Protein AF-A0A941VFJ9-F1 (afdb_monomer)

Secondary structure (DSSP, 8-state):
------------------PPPPPPPPEEE--S-B--TTS-GGGSHHHHHHHHHHHHHTTS-EEEE-S--BSSS--HHHIIIIIHHHTGGGGGGEEE---TTGGGSGGGHHHHHHHGGGG---

Radius of gyration: 25.29 Å; Cα contacts (8 Å, |Δi|>4): 184; chains: 1; bounding box: 50×20×93 Å

Mean predicted aligned error: 8.7 Å

Sequence (122 aa):
MIRLLIPCLLLLLSATLQAARPAPLRVVVAGDLAECKDQPAAQSPAARTAALAARLLGKGGAILLPGDITYPVGAATEYSACWQPTWGALSARVIPAPGNHDYATAEAAAYFDFFGANAGPD

Foldseek 3Di:
DDDDDDDDPPPPPPPPPPPPDPDDADEAEDEQAFDQPPHQLCPRPNQVVLVVSCVRCDPHHAYEYEEPQFDDALDLCRCVRTCCVHVVVRLVRYQYEYDPSCVSDPVSVSLCVVNPVSHPDD

Nearest PDB structures (foldseek):
  1qki-assembly2_F  TM=3.789E-01  e=9.081E-01  Homo sapiens
  2gmj-assembly1_A  TM=2.903E-01  e=2.828E+00  Sus scrofa

pLDDT: mean 88.75, std 14.74, range [42.16, 98.25]

Structure (mmCIF, N/CA/C/O backbone):
data_AF-A0A941VFJ9-F1
#
_entry.id   AF-A0A941VFJ9-F1
#
loop_
_atom_site.group_PDB
_atom_site.id
_atom_site.type_symbol
_atom_site.label_atom_id
_atom_site.label_alt_id
_atom_site.label_comp_id
_atom_site.label_asym_id
_atom_site.label_entity_id
_atom_site.label_seq_id
_atom_site.pdbx_PDB_ins_code
_atom_site.Cartn_x
_atom_site.Cartn_y
_atom_site.Cartn_z
_atom_site.occupancy
_atom_site.B_iso_or_equiv
_atom_site.auth_seq_id
_atom_site.auth_comp_id
_atom_site.auth_asym_id
_atom_site.auth_atom_id
_atom_site.pdbx_PDB_model_num
ATOM 1 N N . MET A 1 1 ? -32.847 -13.014 75.410 1.00 43.59 1 MET A N 1
ATOM 2 C CA . MET A 1 1 ? -31.725 -12.375 74.686 1.00 43.59 1 MET A CA 1
ATOM 3 C C . MET A 1 1 ? -31.862 -12.697 73.204 1.00 43.59 1 MET A C 1
ATOM 5 O O . MET A 1 1 ? -31.384 -13.733 72.773 1.00 43.59 1 MET A O 1
ATOM 9 N N . ILE A 1 2 ? -32.573 -11.868 72.440 1.00 42.16 2 ILE A N 1
ATOM 10 C CA . ILE A 1 2 ? -32.708 -12.023 70.984 1.00 42.16 2 ILE A CA 1
ATOM 11 C C . ILE A 1 2 ? -32.274 -10.687 70.383 1.00 42.16 2 ILE A C 1
ATOM 13 O O . ILE A 1 2 ? -32.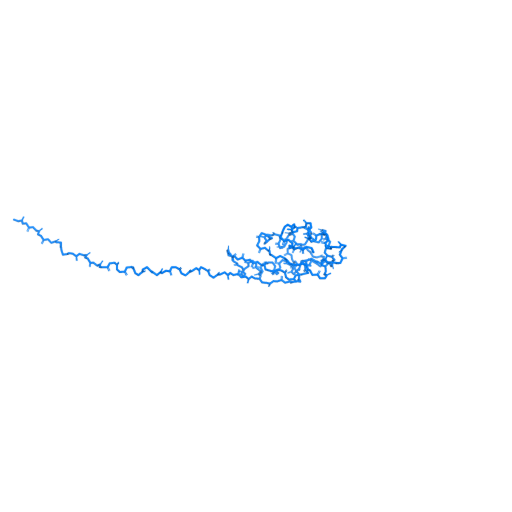950 -9.676 70.550 1.00 42.16 2 ILE A O 1
ATOM 17 N N . ARG A 1 3 ? -31.077 -10.664 69.788 1.00 48.94 3 ARG A N 1
ATOM 18 C CA . ARG A 1 3 ? -30.525 -9.508 69.075 1.00 48.94 3 ARG A CA 1
ATOM 19 C C . ARG A 1 3 ? -31.066 -9.535 67.643 1.00 48.94 3 ARG A C 1
ATOM 21 O O . ARG A 1 3 ? -30.541 -10.277 66.822 1.00 48.94 3 ARG A O 1
ATOM 28 N N . LEU A 1 4 ? -32.095 -8.741 67.346 1.00 50.47 4 LEU A N 1
ATOM 29 C CA . LEU A 1 4 ? -32.444 -8.384 65.967 1.00 50.47 4 LEU A CA 1
ATOM 30 C C . LEU A 1 4 ? -31.755 -7.059 65.622 1.00 50.47 4 LEU A C 1
ATOM 32 O O . LEU A 1 4 ? -32.193 -5.998 66.051 1.00 50.47 4 LEU A O 1
ATOM 36 N N . LEU A 1 5 ? -30.676 -7.129 64.846 1.00 54.97 5 LEU A N 1
ATOM 37 C CA . LEU A 1 5 ? -30.091 -5.981 64.155 1.00 54.97 5 LEU A CA 1
ATOM 38 C C . LEU A 1 5 ? -29.685 -6.431 62.752 1.00 54.97 5 LEU A C 1
ATOM 40 O O . LEU A 1 5 ? -28.558 -6.857 62.529 1.00 54.97 5 LEU A O 1
ATOM 44 N N . ILE A 1 6 ? -30.622 -6.341 61.813 1.00 58.16 6 ILE A N 1
ATOM 45 C CA . ILE A 1 6 ? -30.314 -6.269 60.383 1.00 58.16 6 ILE A CA 1
ATOM 46 C C . ILE A 1 6 ? -31.192 -5.146 59.822 1.00 58.16 6 ILE A C 1
ATOM 48 O O . ILE A 1 6 ? -32.279 -5.419 59.313 1.00 58.16 6 ILE A O 1
ATOM 52 N N . PRO A 1 7 ? -30.807 -3.862 59.957 1.00 52.72 7 PRO A N 1
ATOM 53 C CA . PRO A 1 7 ? -31.409 -2.849 59.121 1.00 52.72 7 PRO A CA 1
ATOM 54 C C . PRO A 1 7 ? -30.817 -3.045 57.729 1.00 52.72 7 PRO A C 1
ATOM 56 O O . PRO A 1 7 ? -29.618 -2.875 57.517 1.00 52.72 7 PRO A O 1
ATOM 59 N N . CYS A 1 8 ? -31.684 -3.489 56.822 1.00 53.34 8 CYS A N 1
ATOM 60 C CA . CYS A 1 8 ? -31.580 -3.387 55.376 1.00 53.34 8 CYS A CA 1
ATOM 61 C C . CYS A 1 8 ? -30.495 -2.412 54.902 1.00 53.34 8 CYS A C 1
ATOM 63 O O . CYS A 1 8 ? -30.760 -1.235 54.658 1.00 53.34 8 CYS A O 1
ATOM 65 N N . LEU A 1 9 ? -29.304 -2.947 54.644 1.00 57.97 9 LEU A N 1
ATOM 66 C CA . LEU A 1 9 ? -28.358 -2.388 53.689 1.00 57.97 9 LEU A CA 1
ATOM 67 C C . LEU A 1 9 ? -28.916 -2.633 52.273 1.00 57.97 9 LEU A C 1
ATOM 69 O O . LEU A 1 9 ? -28.296 -3.284 51.442 1.00 57.97 9 LEU A O 1
ATOM 73 N N . LEU A 1 10 ? -30.130 -2.146 52.009 1.00 58.72 10 LEU A N 1
ATOM 74 C CA . LEU A 1 10 ? -30.678 -1.983 50.667 1.00 58.72 10 LEU A CA 1
ATOM 75 C C . LEU A 1 10 ? -30.211 -0.614 50.167 1.00 58.72 10 LEU A C 1
ATOM 77 O O . LEU A 1 10 ? -31.002 0.293 49.920 1.00 58.72 10 LEU A O 1
ATOM 81 N N . LEU A 1 11 ? -28.890 -0.458 50.048 1.00 58.53 11 LEU A N 1
ATOM 82 C CA . LEU A 1 11 ? -28.330 0.502 49.109 1.00 58.53 11 LEU A CA 1
ATOM 83 C C . LEU A 1 11 ? -28.722 -0.020 47.730 1.00 58.53 11 LEU A C 1
ATOM 85 O O . LEU A 1 11 ? -28.117 -0.957 47.213 1.00 58.53 11 LEU A O 1
ATOM 89 N N . LEU A 1 12 ? -29.810 0.541 47.202 1.00 59.97 12 LEU A N 1
ATOM 90 C CA . LEU A 1 12 ? -30.233 0.418 45.817 1.00 59.97 12 LEU A CA 1
ATOM 91 C C . LEU A 1 12 ? -29.003 0.612 44.931 1.00 59.97 12 LEU A C 1
ATOM 93 O O . LEU A 1 12 ? -28.518 1.728 44.745 1.00 59.97 12 LEU A O 1
ATOM 97 N N . LEU A 1 13 ? -28.490 -0.498 44.409 1.00 59.47 13 LEU A N 1
ATOM 98 C CA . LEU A 1 13 ? -27.502 -0.513 43.351 1.00 59.47 13 LEU A CA 1
ATOM 99 C C . LEU A 1 13 ? -28.230 -0.063 42.079 1.00 59.47 13 LEU A C 1
ATOM 101 O O . LEU A 1 13 ? -28.568 -0.866 41.214 1.00 59.47 13 LEU A O 1
ATOM 105 N N . SER A 1 14 ? -28.524 1.232 41.974 1.00 63.44 14 SER A N 1
ATOM 106 C CA . SER A 1 14 ? -28.901 1.853 40.709 1.00 63.44 14 SER A CA 1
ATOM 107 C C . SER A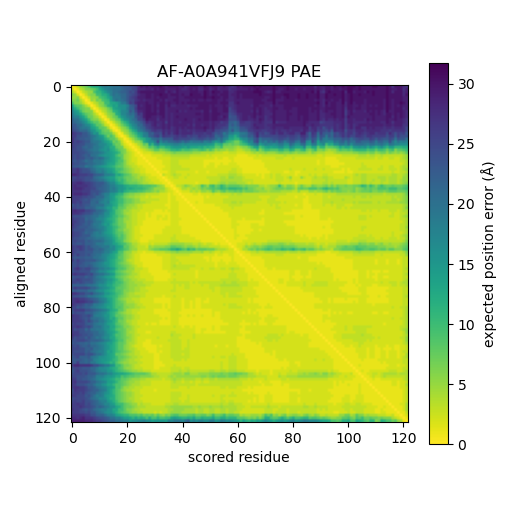 1 14 ? -27.643 1.935 39.850 1.00 63.44 14 SER A C 1
ATOM 109 O O . SER A 1 14 ? -27.099 3.009 39.609 1.00 63.44 14 SER A O 1
ATOM 111 N N . ALA A 1 15 ? -27.134 0.775 39.433 1.00 63.50 15 ALA A N 1
ATOM 112 C CA . ALA A 1 15 ? -26.195 0.692 38.337 1.00 63.50 15 ALA A CA 1
ATOM 113 C C . ALA A 1 15 ? -26.983 1.103 37.096 1.00 63.50 15 ALA A C 1
ATOM 115 O O . ALA A 1 15 ? -27.768 0.328 36.548 1.00 63.50 15 ALA A O 1
ATOM 116 N N . THR A 1 16 ? -26.834 2.359 36.689 1.00 65.00 16 THR A N 1
ATOM 117 C CA . THR A 1 16 ? -27.254 2.775 35.362 1.00 65.00 16 THR A CA 1
ATOM 118 C C . THR A 1 16 ? -26.511 1.880 34.375 1.00 65.00 16 THR A C 1
ATOM 120 O O . THR A 1 16 ? -25.288 1.936 34.255 1.00 65.00 16 THR A O 1
ATOM 123 N N . LEU A 1 17 ? -27.247 1.001 33.692 1.00 64.38 17 LEU A N 1
ATOM 124 C CA . LEU A 1 17 ? -26.776 0.339 32.482 1.00 64.38 17 LEU A CA 1
ATOM 125 C C . LEU A 1 17 ? -26.538 1.442 31.451 1.00 64.38 17 LEU A C 1
ATOM 127 O O . LEU A 1 17 ? -27.407 1.782 30.651 1.00 64.38 17 LEU A O 1
ATOM 131 N N . GLN A 1 18 ? -25.362 2.060 31.512 1.00 67.12 18 GLN A N 1
ATOM 132 C CA . GLN A 1 18 ? -24.900 2.932 30.456 1.00 67.12 18 GLN A CA 1
ATOM 133 C C . GLN A 1 18 ? -24.673 2.024 29.251 1.00 67.12 18 GLN A C 1
ATOM 135 O O . GLN A 1 18 ? -23.730 1.231 29.243 1.00 67.12 18 GLN A O 1
ATOM 140 N N . ALA A 1 19 ? -25.559 2.096 28.256 1.00 72.31 19 ALA A N 1
ATOM 141 C CA . ALA A 1 19 ? -25.357 1.395 26.998 1.00 72.31 19 ALA A CA 1
ATOM 142 C C . ALA A 1 19 ? -23.955 1.744 26.478 1.00 72.31 19 ALA A C 1
ATOM 144 O O . ALA A 1 19 ? -23.643 2.921 26.256 1.00 72.31 19 ALA A O 1
ATOM 145 N N . ALA A 1 20 ? -23.090 0.735 26.355 1.00 73.81 20 ALA A N 1
ATOM 146 C CA . ALA A 1 20 ? -21.754 0.924 25.817 1.00 73.81 20 ALA A CA 1
ATOM 147 C C . ALA A 1 20 ? -21.904 1.494 24.405 1.00 73.81 20 ALA A C 1
ATOM 149 O O . ALA A 1 20 ? -22.497 0.859 23.532 1.00 73.81 20 ALA A O 1
ATOM 150 N N . ARG A 1 21 ? -21.414 2.718 24.181 1.00 75.75 21 ARG A N 1
ATOM 151 C CA . ARG A 1 21 ? -21.368 3.264 22.824 1.00 75.75 21 ARG A CA 1
AT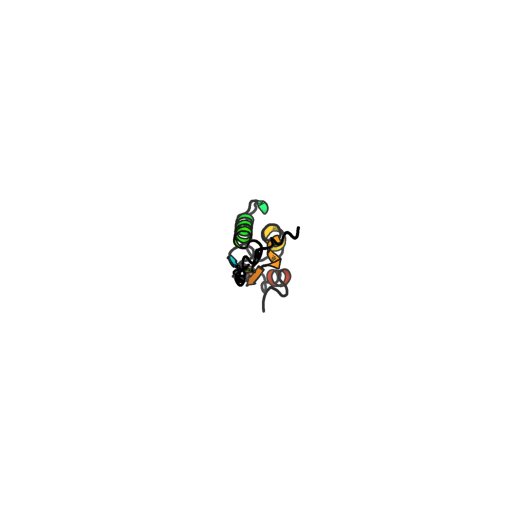OM 152 C C . ARG A 1 21 ? -20.453 2.358 21.997 1.00 75.75 21 ARG A C 1
ATOM 154 O O . ARG A 1 21 ? -19.352 2.067 22.473 1.00 75.75 21 ARG A O 1
ATOM 161 N N . PRO A 1 22 ? -20.872 1.923 20.794 1.00 79.25 22 PRO A N 1
ATOM 162 C CA . PRO A 1 22 ? -19.977 1.217 19.894 1.00 79.25 22 PRO A CA 1
ATOM 163 C C . PRO A 1 22 ? -18.699 2.033 19.723 1.00 79.25 22 PRO A C 1
ATOM 165 O O . PRO A 1 22 ? -18.758 3.262 19.596 1.00 79.25 22 PRO A O 1
ATOM 168 N N . ALA A 1 23 ? -17.547 1.366 19.755 1.00 81.19 23 ALA A N 1
ATOM 169 C CA . ALA A 1 23 ? -16.294 2.043 19.459 1.00 81.19 23 ALA A CA 1
ATOM 170 C C . ALA A 1 23 ? -16.406 2.692 18.065 1.00 81.19 23 ALA A C 1
ATOM 172 O O . ALA A 1 23 ? -16.936 2.054 17.150 1.00 81.19 23 ALA A O 1
ATOM 173 N N . PRO A 1 24 ? -15.951 3.946 17.886 1.00 85.44 24 PRO A N 1
ATOM 174 C CA . PRO A 1 24 ? -16.025 4.596 16.587 1.00 85.44 24 PRO A CA 1
ATOM 175 C C . PRO A 1 24 ? -15.226 3.789 15.560 1.00 85.44 24 PRO A C 1
ATOM 177 O O . PRO A 1 24 ? -14.088 3.393 15.830 1.00 85.44 24 PRO A O 1
ATOM 180 N N . LEU A 1 25 ? -15.809 3.564 14.378 1.00 89.25 25 LEU A N 1
ATOM 181 C CA . LEU A 1 25 ? -15.064 3.017 13.249 1.00 89.25 25 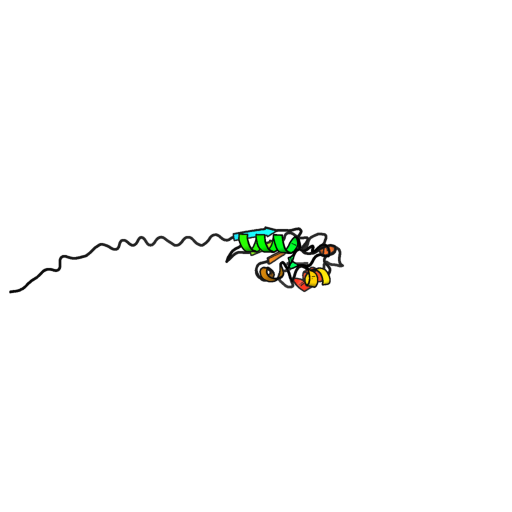LEU A CA 1
ATOM 182 C C . LEU A 1 25 ? -14.010 4.041 12.837 1.00 89.25 25 LEU A C 1
ATOM 184 O O . LEU A 1 25 ? -14.330 5.197 12.559 1.00 89.25 25 LEU A O 1
ATOM 188 N N . ARG A 1 26 ? -12.752 3.609 12.790 1.00 94.25 26 ARG A N 1
ATOM 189 C CA . ARG A 1 26 ? -11.664 4.435 12.290 1.00 94.25 26 ARG A CA 1
ATOM 190 C C . ARG A 1 26 ? -11.318 4.031 10.867 1.00 94.25 26 ARG A C 1
ATOM 192 O O . ARG A 1 26 ? -11.103 2.853 10.590 1.00 94.25 26 ARG A O 1
ATOM 199 N N . VAL A 1 27 ? -11.229 5.029 10.000 1.00 97.25 27 VAL A N 1
ATOM 200 C CA . VAL A 1 27 ? -10.738 4.882 8.634 1.00 97.25 27 VAL A CA 1
ATOM 201 C C . VAL A 1 27 ? -9.540 5.805 8.475 1.00 97.25 27 VAL A C 1
ATOM 203 O O . VAL A 1 27 ? -9.620 6.987 8.809 1.00 97.25 27 VAL A O 1
ATOM 206 N N . VAL A 1 28 ? -8.420 5.250 8.025 1.00 98.19 28 VAL A N 1
ATOM 207 C CA . VAL A 1 28 ? -7.237 6.018 7.619 1.00 98.19 28 VAL A CA 1
ATOM 208 C C . VAL A 1 28 ? -7.198 6.023 6.097 1.00 98.19 28 VAL A C 1
ATOM 210 O O . VAL A 1 28 ? -7.489 5.004 5.483 1.00 98.19 28 VAL A O 1
ATOM 213 N N . VAL A 1 29 ? -6.855 7.152 5.485 1.00 98.19 29 VAL A N 1
ATOM 214 C CA . VAL A 1 29 ? -6.707 7.254 4.029 1.00 98.19 29 VAL A CA 1
ATOM 215 C C . VAL A 1 29 ? -5.299 7.741 3.730 1.00 98.19 29 VAL A C 1
ATOM 217 O O . VAL A 1 29 ? -4.858 8.719 4.336 1.00 98.19 29 VAL A O 1
ATOM 220 N N . ALA A 1 30 ? -4.589 7.041 2.852 1.00 97.25 30 ALA A N 1
ATOM 221 C CA . ALA A 1 30 ? -3.237 7.398 2.438 1.00 97.25 30 ALA A CA 1
ATOM 222 C C . ALA A 1 30 ? -2.989 6.908 1.008 1.00 97.25 30 ALA A C 1
ATOM 224 O O . ALA A 1 30 ? -3.268 5.750 0.724 1.00 97.25 30 ALA A O 1
ATOM 225 N N . GLY A 1 31 ? -2.472 7.776 0.142 1.00 96.50 31 GLY A N 1
ATOM 226 C CA . GLY A 1 31 ? -2.015 7.455 -1.214 1.00 96.50 31 GLY A CA 1
ATOM 227 C C . GLY A 1 31 ? -0.565 7.890 -1.396 1.00 96.50 31 GLY A C 1
ATOM 228 O O . GLY A 1 31 ? 0.032 8.401 -0.442 1.00 96.50 31 GLY A O 1
ATOM 229 N N . ASP A 1 32 ? -0.020 7.662 -2.589 1.00 97.62 32 ASP A N 1
ATOM 230 C CA . ASP A 1 32 ? 1.350 8.036 -2.957 1.00 97.62 32 ASP A CA 1
ATOM 231 C C . ASP A 1 32 ? 2.389 7.425 -1.994 1.00 97.62 32 ASP A C 1
ATOM 233 O O . ASP A 1 32 ? 3.025 8.102 -1.177 1.00 97.62 32 ASP A O 1
ATOM 237 N N . LEU A 1 33 ? 2.487 6.091 -2.018 1.00 95.94 33 LEU A N 1
ATOM 238 C CA . LEU A 1 33 ? 3.018 5.310 -0.901 1.00 95.94 33 LEU A CA 1
ATOM 239 C C . LEU A 1 33 ? 4.446 4.788 -1.099 1.00 95.94 33 LEU A C 1
ATOM 241 O O . LEU A 1 33 ? 5.413 5.447 -0.714 1.00 95.94 33 LEU A O 1
ATOM 245 N N . ALA A 1 34 ? 4.593 3.534 -1.528 1.00 93.69 34 ALA A N 1
ATOM 246 C CA . ALA A 1 34 ? 5.774 2.722 -1.266 1.00 93.69 34 ALA A CA 1
ATOM 247 C C . ALA A 1 34 ? 6.933 3.015 -2.229 1.00 93.69 34 ALA A C 1
ATOM 249 O O . ALA A 1 34 ? 7.296 2.197 -3.072 1.00 93.69 34 ALA A O 1
ATOM 250 N N . GLU A 1 35 ? 7.556 4.178 -2.043 1.00 94.88 35 GLU A N 1
ATOM 251 C CA . GLU A 1 35 ? 8.799 4.574 -2.696 1.00 94.88 35 GLU A CA 1
ATOM 252 C C . GLU A 1 35 ? 9.973 4.557 -1.699 1.00 94.88 35 GLU A C 1
ATOM 254 O O . GLU A 1 35 ? 10.035 5.340 -0.743 1.00 94.88 35 GLU A O 1
ATOM 259 N N . CYS A 1 36 ? 10.940 3.663 -1.932 1.00 94.31 36 CYS A N 1
ATOM 260 C CA . CYS A 1 36 ? 12.100 3.495 -1.051 1.00 94.31 36 CYS A CA 1
ATOM 261 C C . CYS A 1 36 ? 13.338 4.306 -1.477 1.00 94.31 36 CYS A C 1
ATOM 263 O O . CYS A 1 36 ? 14.261 4.424 -0.676 1.00 94.31 36 CYS A O 1
ATOM 265 N N . LYS A 1 37 ? 13.343 4.915 -2.678 1.00 85.50 37 LYS A N 1
ATOM 266 C CA . LYS A 1 37 ? 14.392 5.829 -3.193 1.00 85.50 37 LYS A CA 1
ATOM 267 C C . LYS A 1 37 ? 15.830 5.341 -2.974 1.00 85.50 37 LYS A C 1
ATOM 269 O O . LYS A 1 37 ? 16.663 6.089 -2.465 1.00 85.50 37 LYS A O 1
ATOM 274 N N . ASP A 1 38 ? 16.093 4.072 -3.276 1.00 85.19 38 ASP A N 1
ATOM 275 C CA . ASP A 1 38 ? 17.402 3.424 -3.085 1.00 85.19 38 ASP A CA 1
ATOM 276 C C . ASP A 1 38 ? 17.925 3.421 -1.634 1.00 85.19 38 ASP A C 1
ATOM 278 O O . ASP A 1 38 ? 19.10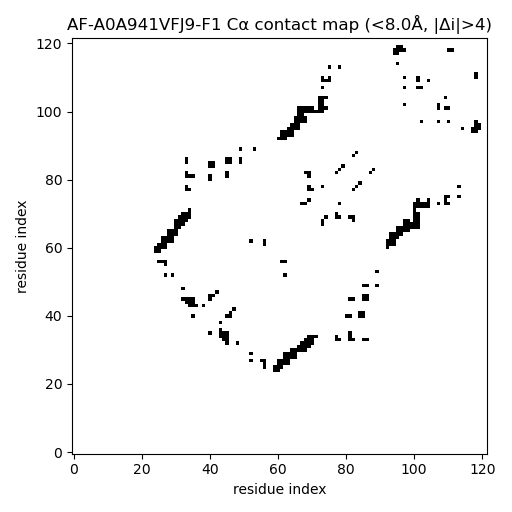8 3.202 -1.375 1.00 85.19 38 ASP A O 1
ATOM 282 N N . GLN A 1 39 ? 17.045 3.639 -0.656 1.00 91.62 39 GLN A N 1
ATOM 283 C CA . GLN A 1 39 ? 17.349 3.517 0.766 1.00 91.62 39 GLN A CA 1
ATOM 284 C C . GLN A 1 39 ? 16.852 2.171 1.300 1.00 91.62 39 GLN A C 1
ATOM 286 O O . GLN A 1 39 ? 15.889 1.604 0.771 1.00 91.62 39 GLN A O 1
ATOM 291 N N . PRO A 1 40 ? 17.435 1.662 2.403 1.00 95.56 40 PRO A N 1
ATOM 292 C CA . PRO A 1 40 ? 16.851 0.537 3.118 1.00 95.56 40 PRO A CA 1
ATOM 293 C C . PRO A 1 40 ? 15.388 0.827 3.461 1.00 95.56 40 PRO A C 1
ATOM 295 O O . PRO A 1 40 ? 15.079 1.889 4.005 1.00 95.56 40 PRO A O 1
ATOM 298 N N . ALA A 1 41 ? 14.494 -0.129 3.199 1.00 96.69 41 ALA A N 1
ATOM 299 C CA . ALA A 1 41 ? 13.053 0.051 3.370 1.00 96.69 41 ALA A CA 1
ATOM 300 C C . ALA A 1 41 ? 12.672 0.624 4.745 1.00 96.69 41 ALA A C 1
ATOM 302 O O . ALA A 1 41 ? 11.869 1.549 4.825 1.00 96.69 41 ALA A O 1
ATOM 303 N N . ALA A 1 42 ? 13.328 0.170 5.818 1.00 96.19 42 ALA A N 1
ATOM 304 C CA . ALA A 1 42 ? 13.107 0.648 7.186 1.00 96.19 42 ALA A CA 1
ATOM 305 C C . ALA A 1 42 ? 13.433 2.141 7.417 1.00 96.19 42 ALA A C 1
ATOM 307 O O . ALA A 1 42 ? 12.965 2.725 8.390 1.00 96.19 42 ALA A O 1
ATOM 308 N N . GLN A 1 43 ? 14.240 2.759 6.552 1.00 96.50 43 GLN A N 1
ATOM 309 C CA . GLN A 1 43 ? 14.662 4.165 6.643 1.00 96.50 43 GLN A CA 1
ATOM 310 C C . GLN A 1 43 ? 13.912 5.069 5.645 1.00 96.50 43 GLN A C 1
ATOM 312 O O . GLN A 1 43 ? 14.009 6.298 5.711 1.00 96.50 43 GLN A O 1
ATOM 317 N N . SER A 1 44 ? 13.128 4.469 4.747 1.00 96.81 44 SER A N 1
ATOM 318 C CA . SER A 1 44 ? 12.427 5.154 3.663 1.00 96.81 44 SER A CA 1
ATOM 319 C C . SER A 1 44 ? 11.284 6.071 4.143 1.00 96.81 44 SER A C 1
ATOM 321 O O . SER A 1 44 ? 10.764 5.922 5.257 1.00 96.81 44 SER A O 1
ATOM 323 N N . PRO A 1 45 ? 10.824 7.012 3.293 1.00 94.50 45 PRO A N 1
ATOM 324 C CA . PRO A 1 45 ? 9.543 7.693 3.484 1.00 94.50 45 PRO A CA 1
ATOM 325 C C . PRO A 1 45 ? 8.362 6.729 3.650 1.00 94.50 45 PRO A C 1
ATOM 327 O O . PRO A 1 45 ? 7.513 6.975 4.506 1.00 94.50 45 PRO A O 1
ATOM 330 N N . ALA A 1 46 ? 8.355 5.611 2.917 1.00 97.06 46 ALA A N 1
ATOM 331 C CA . ALA A 1 46 ? 7.312 4.592 2.997 1.00 97.06 46 ALA A CA 1
ATOM 332 C C . ALA A 1 46 ? 7.193 3.972 4.402 1.00 97.06 46 ALA A C 1
ATOM 334 O O . ALA A 1 46 ? 6.088 3.815 4.920 1.00 97.06 46 ALA A O 1
ATOM 335 N N . ALA A 1 47 ? 8.314 3.701 5.084 1.00 97.81 47 ALA A N 1
ATOM 336 C CA . ALA A 1 47 ? 8.284 3.234 6.475 1.00 97.81 47 ALA A CA 1
ATOM 337 C C . ALA A 1 47 ? 7.675 4.275 7.427 1.00 97.81 47 ALA A C 1
ATOM 339 O O . ALA A 1 47 ? 6.937 3.926 8.352 1.00 97.81 47 ALA A O 1
ATOM 340 N N . ARG A 1 48 ? 7.953 5.566 7.202 1.00 97.06 48 ARG A N 1
ATOM 341 C CA . ARG A 1 48 ? 7.408 6.652 8.032 1.00 97.06 48 ARG A CA 1
ATOM 342 C C . ARG A 1 48 ? 5.900 6.804 7.848 1.00 97.06 48 ARG A C 1
ATOM 344 O O . ARG A 1 48 ? 5.192 6.983 8.840 1.00 97.06 48 ARG A O 1
ATOM 351 N N . THR A 1 49 ? 5.401 6.709 6.616 1.00 97.19 49 THR A N 1
ATOM 352 C CA . THR A 1 49 ? 3.959 6.785 6.336 1.00 97.19 49 THR A CA 1
ATOM 353 C C . THR A 1 49 ? 3.224 5.544 6.842 1.00 97.19 49 THR A C 1
ATOM 355 O O . THR A 1 49 ? 2.195 5.695 7.501 1.00 97.19 49 THR A O 1
ATOM 358 N N . ALA A 1 50 ? 3.793 4.344 6.683 1.00 97.94 50 ALA A N 1
ATOM 359 C CA . ALA A 1 50 ? 3.251 3.114 7.266 1.00 97.94 50 ALA A CA 1
ATOM 360 C C . ALA A 1 50 ? 3.152 3.197 8.802 1.00 97.94 50 ALA A C 1
ATOM 362 O O . ALA A 1 50 ? 2.115 2.876 9.386 1.00 97.94 50 ALA A O 1
ATOM 363 N N . ALA A 1 51 ? 4.196 3.695 9.476 1.00 98.25 51 ALA A N 1
ATOM 364 C CA . ALA A 1 51 ? 4.188 3.878 10.928 1.00 98.25 51 ALA A CA 1
ATOM 365 C C . ALA A 1 51 ? 3.126 4.894 11.387 1.00 98.25 51 ALA A C 1
ATOM 367 O O . ALA A 1 51 ? 2.445 4.674 12.395 1.00 98.25 51 ALA A O 1
ATOM 368 N N . LEU A 1 52 ? 2.945 5.990 10.642 1.00 98.19 52 LEU A N 1
ATOM 369 C CA . LEU A 1 52 ? 1.895 6.971 10.916 1.00 98.19 52 LEU A CA 1
ATOM 370 C C . LEU A 1 52 ? 0.500 6.359 10.736 1.00 98.19 52 LEU A C 1
ATOM 372 O O . LEU A 1 52 ? -0.338 6.503 11.627 1.00 98.19 52 LEU A O 1
ATOM 376 N N . ALA A 1 53 ? 0.266 5.633 9.641 1.00 98.00 53 ALA A N 1
ATOM 377 C CA . ALA A 1 53 ? -0.998 4.951 9.387 1.00 98.00 53 ALA A CA 1
ATOM 378 C C . ALA A 1 53 ? -1.317 3.929 10.488 1.00 98.00 53 ALA A C 1
ATOM 380 O O . ALA A 1 53 ? -2.420 3.941 11.035 1.00 98.00 53 ALA A O 1
ATOM 381 N N . ALA A 1 54 ? -0.337 3.117 10.898 1.00 97.50 54 ALA A N 1
ATOM 382 C CA . ALA A 1 54 ? -0.482 2.162 11.994 1.00 97.50 54 ALA A CA 1
ATOM 383 C C . ALA A 1 54 ? -0.856 2.850 13.319 1.00 97.50 54 ALA A C 1
ATOM 385 O O . ALA A 1 54 ? -1.771 2.405 14.021 1.00 97.50 54 ALA A O 1
ATOM 386 N N . ARG A 1 55 ? -0.181 3.961 13.648 1.00 97.69 55 ARG A N 1
ATOM 387 C CA . ARG A 1 55 ? -0.455 4.753 14.855 1.00 97.69 55 ARG A CA 1
ATOM 388 C C . ARG A 1 55 ? -1.859 5.345 14.835 1.00 97.69 55 ARG A C 1
ATOM 390 O O . ARG A 1 55 ? -2.547 5.287 15.853 1.00 97.69 55 ARG A O 1
ATOM 397 N N . LEU A 1 56 ? -2.267 5.932 13.710 1.00 96.56 56 LEU A N 1
ATOM 398 C CA . LEU A 1 56 ? -3.586 6.538 13.570 1.00 96.56 56 LEU A CA 1
ATOM 399 C C . LEU A 1 56 ? -4.672 5.469 13.657 1.00 96.56 56 LEU A C 1
ATOM 401 O O . LEU A 1 56 ? -5.593 5.618 14.453 1.00 96.56 56 LEU A O 1
ATOM 405 N N . LEU A 1 57 ? -4.531 4.367 12.917 1.00 95.88 57 LEU A N 1
ATOM 406 C CA . LEU A 1 57 ? -5.501 3.276 12.878 1.00 95.88 57 LEU A CA 1
ATOM 407 C C . LEU A 1 57 ? -5.705 2.639 14.259 1.00 95.88 57 LEU A C 1
ATOM 409 O O . LEU A 1 57 ? -6.835 2.431 14.701 1.00 95.88 57 LEU A O 1
ATOM 413 N N . GLY A 1 58 ? -4.623 2.392 14.997 1.00 92.12 58 GLY A N 1
ATOM 414 C CA . GLY A 1 58 ? -4.681 1.716 16.287 1.00 92.12 58 GLY A CA 1
ATOM 415 C C . GLY A 1 58 ? -5.095 0.244 16.152 1.00 92.12 58 GLY A C 1
ATOM 416 O O . GLY A 1 58 ? -4.621 -0.477 15.271 1.00 92.12 58 GLY A O 1
ATOM 417 N N . LYS A 1 59 ? -5.954 -0.231 17.066 1.00 87.81 59 LYS A N 1
ATOM 418 C CA . LYS A 1 59 ? -6.310 -1.660 17.176 1.00 87.81 59 LYS A CA 1
ATOM 419 C C . LYS A 1 59 ? -7.391 -2.132 16.198 1.00 87.81 59 LYS A C 1
ATOM 421 O O . LYS A 1 59 ? -7.518 -3.334 16.010 1.00 87.81 59 LYS A O 1
ATOM 426 N N . GLY A 1 60 ? -8.158 -1.232 15.586 1.00 86.94 60 GLY A N 1
ATOM 427 C CA . GLY A 1 60 ? -9.261 -1.598 14.697 1.00 86.94 60 GLY A CA 1
ATOM 428 C C . GLY A 1 60 ? -9.553 -0.513 13.668 1.00 86.94 60 GLY A C 1
ATOM 429 O O . GLY A 1 60 ? -9.273 0.659 13.915 1.00 86.94 60 GLY A O 1
ATOM 430 N N . GLY A 1 61 ? -10.098 -0.923 12.524 1.00 94.00 61 GLY A N 1
ATOM 431 C CA . GLY A 1 61 ? -10.413 -0.044 11.400 1.00 94.00 61 GLY A CA 1
ATOM 432 C C . GLY A 1 61 ? -9.887 -0.569 10.068 1.00 94.00 61 GLY A C 1
ATOM 433 O O . GLY A 1 61 ? -9.284 -1.641 10.010 1.00 9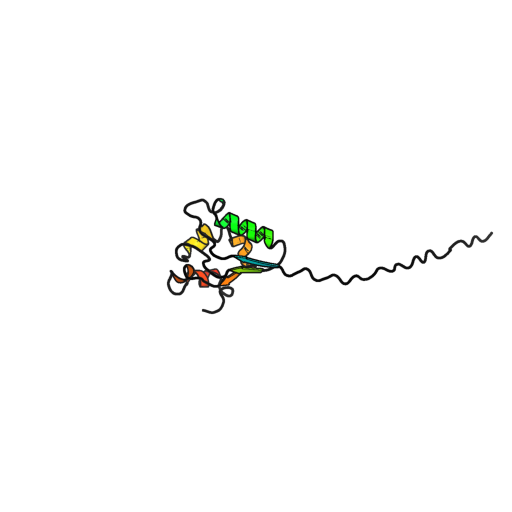4.00 61 GLY A O 1
ATOM 434 N N . ALA A 1 62 ? -10.090 0.235 9.029 1.00 96.69 62 ALA A N 1
ATOM 435 C CA . ALA A 1 62 ? -9.599 -0.012 7.678 1.00 96.69 62 ALA A CA 1
ATOM 436 C C . ALA A 1 62 ? -8.709 1.141 7.195 1.00 96.69 62 ALA A C 1
ATOM 438 O O . ALA A 1 62 ? -8.796 2.270 7.693 1.00 96.69 62 ALA A O 1
ATOM 439 N N . ILE A 1 63 ? -7.860 0.846 6.219 1.00 97.88 63 ILE A N 1
ATOM 440 C CA . ILE A 1 63 ? -7.040 1.813 5.505 1.00 97.88 63 ILE A CA 1
ATOM 441 C C . ILE A 1 63 ? -7.492 1.820 4.050 1.00 97.88 63 ILE A C 1
ATOM 443 O O . ILE A 1 63 ? -7.449 0.779 3.404 1.00 97.88 63 ILE A O 1
ATOM 447 N N . LEU A 1 64 ? -7.914 2.970 3.538 1.00 98.00 64 LEU A N 1
ATOM 448 C CA . LEU A 1 64 ? -8.227 3.136 2.121 1.00 98.00 64 LEU A CA 1
ATOM 449 C C . LEU A 1 64 ? -7.002 3.700 1.407 1.00 98.00 64 LEU A C 1
ATOM 451 O O . LEU A 1 64 ? -6.450 4.706 1.863 1.00 98.00 64 LEU A O 1
ATOM 455 N N . LEU A 1 65 ? -6.595 3.073 0.305 1.00 97.88 65 LEU A N 1
ATOM 456 C CA . LEU A 1 65 ? -5.476 3.548 -0.509 1.00 97.88 65 LEU A CA 1
ATOM 457 C C . LEU A 1 65 ? -6.006 3.990 -1.872 1.00 97.88 65 LEU A C 1
ATOM 459 O O . LEU A 1 65 ? -6.415 3.132 -2.648 1.00 97.88 65 LEU A O 1
ATOM 463 N N . PRO A 1 66 ? -6.050 5.298 -2.169 1.00 97.44 66 PRO A N 1
ATOM 464 C CA . PRO A 1 66 ? -6.670 5.821 -3.380 1.00 97.44 66 PRO A CA 1
ATOM 465 C C . PRO A 1 66 ? -5.747 5.781 -4.614 1.00 97.44 66 PRO A C 1
ATOM 467 O O . PRO A 1 66 ? -5.922 6.606 -5.506 1.00 97.44 66 PRO A O 1
ATOM 470 N N . GLY A 1 67 ? -4.783 4.859 -4.670 1.00 97.12 67 GLY A N 1
ATOM 471 C CA . GLY A 1 67 ? -3.848 4.723 -5.790 1.00 97.12 67 GLY A CA 1
ATOM 472 C C . GLY A 1 67 ? -2.390 5.003 -5.450 1.00 97.12 67 GLY A C 1
ATOM 473 O O . GLY A 1 67 ? -2.051 5.413 -4.334 1.00 97.12 67 GLY A O 1
ATOM 474 N N . ASP A 1 68 ? -1.554 4.746 -6.455 1.00 97.94 68 ASP A N 1
ATOM 475 C CA . ASP A 1 68 ? -0.104 4.903 -6.456 1.00 97.94 68 ASP A CA 1
ATOM 476 C C . ASP A 1 68 ? 0.535 4.167 -5.275 1.00 97.94 68 ASP A C 1
ATOM 478 O O . ASP A 1 68 ? 1.160 4.732 -4.365 1.00 97.94 68 ASP A O 1
ATOM 482 N N . ILE A 1 69 ? 0.296 2.853 -5.282 1.00 97.38 69 ILE A N 1
ATOM 483 C CA . ILE A 1 69 ? 0.673 1.956 -4.193 1.00 97.38 69 ILE A CA 1
ATOM 484 C C . ILE A 1 69 ? 2.192 1.807 -4.125 1.00 97.38 69 ILE A C 1
ATOM 486 O O . ILE A 1 69 ? 2.775 1.863 -3.037 1.00 97.38 69 ILE A O 1
ATOM 490 N N . THR A 1 70 ? 2.836 1.636 -5.277 1.00 97.44 70 THR A N 1
ATOM 491 C CA . THR A 1 70 ? 4.288 1.472 -5.421 1.00 97.44 70 THR A CA 1
ATOM 492 C C . THR A 1 70 ? 4.835 2.331 -6.556 1.00 97.44 70 THR A C 1
ATOM 494 O O . THR A 1 70 ? 4.121 2.668 -7.496 1.00 97.44 70 THR A O 1
ATOM 497 N N . TYR A 1 71 ? 6.124 2.661 -6.470 1.00 96.94 71 TYR A N 1
ATOM 498 C CA . TYR A 1 71 ? 6.830 3.506 -7.433 1.00 96.94 71 TYR A CA 1
ATOM 499 C C . TYR A 1 71 ? 8.151 2.868 -7.890 1.00 96.94 71 TYR A C 1
ATOM 501 O O . TYR A 1 71 ? 8.786 2.162 -7.097 1.00 96.94 71 TYR A O 1
ATOM 509 N N . PRO A 1 72 ? 8.646 3.227 -9.093 1.00 95.62 72 PRO A N 1
ATOM 510 C CA . PRO A 1 72 ? 8.049 4.200 -10.014 1.00 95.62 72 PRO A CA 1
ATOM 511 C C . PRO A 1 72 ? 6.960 3.656 -10.941 1.00 95.62 72 PRO A C 1
ATOM 513 O O . PRO A 1 72 ? 6.293 4.480 -11.560 1.00 95.62 72 PRO A O 1
ATOM 516 N N . VAL A 1 73 ? 6.800 2.341 -11.111 1.00 96.81 73 VAL A N 1
ATOM 517 C CA . VAL A 1 73 ? 5.967 1.816 -12.212 1.00 96.81 73 VAL A CA 1
ATOM 518 C C . VAL A 1 73 ? 4.987 0.709 -11.827 1.00 96.81 73 VAL A C 1
ATOM 520 O O . VAL A 1 73 ? 4.409 0.078 -12.709 1.00 96.81 73 VAL A O 1
ATOM 523 N N . GLY A 1 74 ? 4.794 0.431 -10.542 1.00 96.81 74 GLY A N 1
ATOM 524 C CA . GLY A 1 74 ? 3.883 -0.629 -10.121 1.00 96.81 74 GLY A CA 1
ATOM 525 C C . GLY A 1 74 ? 4.455 -2.031 -10.322 1.00 96.81 74 GLY A C 1
ATOM 526 O O . GLY A 1 74 ? 3.695 -2.987 -10.407 1.00 96.81 74 GLY A O 1
ATOM 527 N N . ALA A 1 75 ? 5.775 -2.194 -10.450 1.00 97.12 75 ALA A N 1
ATOM 528 C CA . ALA A 1 75 ? 6.378 -3.494 -10.743 1.00 97.12 75 ALA A CA 1
ATOM 529 C C . ALA A 1 75 ? 6.331 -4.446 -9.534 1.00 97.12 75 ALA A C 1
ATOM 531 O O . ALA A 1 75 ? 6.520 -4.039 -8.389 1.00 97.12 75 ALA A O 1
ATOM 532 N N . ALA A 1 76 ? 6.220 -5.758 -9.779 1.00 97.44 76 ALA A N 1
ATOM 533 C CA . ALA A 1 76 ? 6.217 -6.782 -8.721 1.00 97.44 76 ALA A CA 1
ATOM 534 C C . ALA A 1 76 ? 7.436 -6.695 -7.772 1.00 97.44 76 ALA A C 1
ATOM 536 O O . ALA A 1 76 ? 7.345 -6.976 -6.573 1.00 97.44 76 ALA A O 1
ATOM 537 N N . THR A 1 77 ? 8.589 -6.257 -8.285 1.00 96.75 77 THR A N 1
ATOM 538 C CA . THR A 1 77 ? 9.786 -6.017 -7.471 1.00 96.75 77 THR A CA 1
ATOM 539 C C . THR A 1 77 ? 9.582 -4.902 -6.451 1.00 96.75 77 THR A C 1
ATOM 541 O O . THR A 1 77 ? 10.068 -5.033 -5.335 1.00 96.75 77 THR A O 1
ATOM 544 N N . GLU A 1 78 ? 8.836 -3.847 -6.775 1.00 97.19 78 GLU A N 1
ATOM 545 C CA . GLU A 1 78 ? 8.553 -2.721 -5.873 1.00 97.19 78 GLU A CA 1
ATOM 546 C C . GLU A 1 78 ? 7.658 -3.165 -4.708 1.00 97.19 78 GLU A C 1
ATOM 548 O O . GLU A 1 78 ? 7.902 -2.800 -3.551 1.00 97.19 78 GLU A O 1
ATOM 553 N N . TYR A 1 79 ? 6.704 -4.059 -4.990 1.00 97.38 79 TYR A N 1
ATOM 554 C CA . TYR A 1 79 ? 5.909 -4.718 -3.960 1.00 97.38 79 TYR A CA 1
ATOM 555 C C . TYR A 1 79 ? 6.790 -5.534 -3.003 1.00 97.38 79 TYR A C 1
ATOM 557 O O . TYR A 1 79 ? 6.727 -5.372 -1.784 1.00 97.38 79 TYR A O 1
ATOM 565 N N . SER A 1 80 ? 7.667 -6.386 -3.537 1.00 96.69 80 SER A N 1
ATOM 566 C CA . SER A 1 80 ? 8.530 -7.236 -2.703 1.00 96.69 80 SER A CA 1
ATOM 567 C C . SER A 1 80 ? 9.629 -6.462 -1.951 1.00 96.69 80 SER A C 1
ATOM 569 O O . SER A 1 80 ? 9.936 -6.792 -0.804 1.00 96.69 80 SER A O 1
ATOM 571 N N . ALA A 1 81 ? 10.204 -5.422 -2.563 1.00 96.25 81 ALA A N 1
ATOM 572 C CA . ALA A 1 81 ? 11.382 -4.717 -2.058 1.00 96.25 81 ALA A CA 1
ATOM 573 C C . ALA A 1 81 ? 11.051 -3.487 -1.202 1.00 96.25 81 ALA A C 1
ATOM 575 O O . ALA A 1 81 ? 11.859 -3.118 -0.349 1.00 96.25 81 ALA A O 1
ATOM 576 N N . CYS A 1 82 ? 9.887 -2.856 -1.403 1.00 97.62 82 CYS A N 1
ATOM 577 C CA . CYS A 1 82 ? 9.497 -1.654 -0.666 1.00 97.62 82 CYS A CA 1
ATOM 578 C C . CYS A 1 82 ? 8.160 -1.794 0.063 1.00 97.62 82 CYS A C 1
ATOM 580 O O . CYS A 1 82 ? 8.114 -1.559 1.274 1.00 97.62 82 CYS A O 1
ATOM 582 N N . TRP A 1 83 ? 7.086 -2.218 -0.612 1.00 97.75 83 TRP A N 1
ATOM 583 C CA . TRP A 1 83 ? 5.772 -2.356 0.032 1.00 97.75 83 TRP A CA 1
ATOM 584 C C . TRP A 1 83 ? 5.806 -3.368 1.182 1.00 97.75 83 TRP A C 1
ATOM 586 O O . TRP A 1 83 ? 5.497 -3.029 2.325 1.00 97.75 83 TRP A O 1
ATOM 596 N N . GLN A 1 84 ? 6.235 -4.602 0.910 1.00 97.50 84 GLN A N 1
ATOM 597 C CA . GLN A 1 84 ? 6.232 -5.697 1.877 1.00 97.50 84 GLN A CA 1
ATOM 598 C C . GLN A 1 84 ? 7.001 -5.368 3.174 1.00 97.50 84 GLN A C 1
ATOM 600 O O . GLN A 1 84 ? 6.436 -5.564 4.253 1.00 97.50 84 GLN A O 1
ATOM 605 N N . PRO A 1 85 ? 8.239 -4.833 3.134 1.00 97.81 85 PRO A N 1
ATOM 606 C CA . PRO A 1 85 ? 8.962 -4.469 4.354 1.00 97.81 85 PRO A CA 1
ATOM 607 C C . PRO A 1 85 ? 8.442 -3.209 5.070 1.00 97.81 85 PRO A C 1
ATOM 609 O O . PRO A 1 85 ? 8.874 -2.956 6.194 1.00 97.81 85 PRO A O 1
ATOM 612 N N . THR A 1 86 ? 7.551 -2.413 4.465 1.00 98.06 86 THR A N 1
ATOM 613 C CA . THR A 1 86 ? 7.029 -1.169 5.069 1.00 98.06 86 THR A CA 1
ATOM 614 C C . THR A 1 86 ? 5.544 -1.271 5.414 1.00 98.06 86 THR A C 1
ATOM 616 O O . THR A 1 86 ? 5.170 -1.333 6.586 1.00 98.06 86 THR A O 1
ATOM 619 N N . TRP A 1 87 ? 4.694 -1.332 4.397 1.00 98.00 87 TRP A N 1
ATOM 620 C CA . TRP A 1 87 ? 3.241 -1.406 4.482 1.00 98.00 87 TRP A CA 1
ATOM 621 C C . TRP A 1 87 ? 2.711 -2.834 4.650 1.00 98.00 87 TRP A C 1
ATOM 623 O O . TRP A 1 87 ? 1.572 -3.005 5.084 1.00 98.00 87 TRP A O 1
ATOM 633 N N . GLY A 1 88 ? 3.529 -3.863 4.399 1.00 96.56 88 GLY A N 1
ATOM 634 C CA . GLY A 1 88 ? 3.115 -5.272 4.405 1.00 96.56 88 GLY A CA 1
ATOM 635 C C . GLY A 1 88 ? 2.356 -5.717 5.663 1.00 96.56 88 GLY A C 1
ATOM 636 O O . GLY A 1 88 ? 1.343 -6.410 5.555 1.00 96.56 88 GLY A O 1
ATOM 637 N N . ALA A 1 89 ? 2.759 -5.249 6.851 1.00 96.62 89 ALA A N 1
ATOM 638 C CA . ALA A 1 89 ? 2.089 -5.556 8.123 1.00 96.62 89 ALA A CA 1
ATOM 639 C C . ALA A 1 89 ? 0.664 -4.970 8.249 1.00 96.62 89 ALA A C 1
ATOM 641 O O . ALA A 1 89 ? -0.101 -5.354 9.137 1.00 96.62 89 ALA A O 1
ATOM 642 N N . LEU A 1 90 ? 0.303 -4.020 7.384 1.00 96.38 90 LEU A N 1
ATOM 643 C CA . LEU A 1 90 ? -1.013 -3.392 7.325 1.00 96.38 90 LEU A CA 1
ATOM 644 C C . LEU A 1 90 ? -1.912 -3.987 6.233 1.00 96.38 90 LEU A C 1
ATOM 646 O O . LEU A 1 90 ? -3.100 -3.683 6.245 1.00 96.38 90 LEU A O 1
ATOM 650 N N . SER A 1 91 ? -1.401 -4.862 5.355 1.00 93.94 91 SER A N 1
ATOM 651 C CA . SER A 1 91 ? -2.114 -5.346 4.156 1.00 93.94 91 SER A CA 1
ATOM 652 C C . SER A 1 91 ? -3.485 -5.959 4.453 1.00 93.94 91 SER A C 1
ATOM 654 O O . SER A 1 91 ? -4.438 -5.720 3.725 1.00 93.94 91 SER A O 1
ATOM 656 N N . ALA A 1 92 ? -3.637 -6.674 5.573 1.00 94.00 92 ALA A N 1
ATOM 657 C CA . ALA A 1 92 ? -4.925 -7.256 5.974 1.00 94.00 92 ALA A CA 1
ATOM 658 C C . ALA A 1 92 ? -6.007 -6.215 6.332 1.00 94.00 92 ALA A C 1
ATOM 660 O O . ALA A 1 92 ? -7.167 -6.565 6.527 1.00 94.00 92 ALA A O 1
ATOM 661 N N . ARG A 1 93 ? -5.626 -4.943 6.487 1.00 95.50 93 ARG A N 1
ATOM 662 C CA . ARG A 1 93 ? -6.516 -3.820 6.814 1.00 95.50 93 ARG A CA 1
ATOM 663 C C . ARG A 1 93 ? -6.652 -2.837 5.654 1.00 95.50 93 ARG A C 1
ATOM 665 O O . ARG A 1 93 ? -7.322 -1.824 5.820 1.00 95.50 93 ARG A O 1
ATOM 672 N N . VAL A 1 94 ? -6.000 -3.110 4.528 1.00 96.31 94 VAL A N 1
ATOM 673 C CA . VAL A 1 94 ? -5.965 -2.245 3.352 1.00 96.31 94 VAL A CA 1
ATOM 674 C C . VAL A 1 94 ? -7.120 -2.581 2.412 1.00 96.31 94 VAL A C 1
ATOM 676 O O . VAL A 1 94 ? -7.391 -3.746 2.139 1.00 96.31 94 VAL A O 1
ATOM 679 N N . ILE A 1 95 ? -7.773 -1.536 1.914 1.00 96.94 95 ILE A N 1
ATOM 680 C CA . ILE A 1 95 ? -8.728 -1.555 0.809 1.00 96.94 95 ILE A CA 1
ATOM 681 C C . ILE A 1 95 ? -8.124 -0.645 -0.269 1.00 96.94 95 ILE A C 1
ATOM 683 O O . ILE A 1 95 ? -8.181 0.584 -0.129 1.00 96.94 95 ILE A O 1
ATOM 687 N N . PRO A 1 96 ? -7.443 -1.221 -1.267 1.00 97.56 96 PRO A N 1
ATOM 688 C CA . PRO A 1 96 ? -6.713 -0.469 -2.269 1.00 97.56 96 PRO A CA 1
ATOM 689 C C . PRO A 1 96 ? -7.591 -0.124 -3.480 1.00 97.56 96 PRO A C 1
ATOM 691 O O . PRO A 1 96 ? -8.572 -0.796 -3.773 1.00 97.56 96 PRO A O 1
ATOM 694 N N . ALA A 1 97 ? -7.173 0.899 -4.210 1.00 97.19 97 ALA A N 1
ATOM 695 C CA . ALA A 1 97 ? -7.498 1.146 -5.609 1.00 97.19 97 ALA A CA 1
ATOM 696 C C . ALA A 1 97 ? -6.169 1.372 -6.355 1.00 97.19 97 ALA A C 1
ATOM 698 O O . ALA A 1 97 ? -5.222 1.844 -5.717 1.00 97.19 97 ALA A O 1
ATOM 699 N N . PRO A 1 98 ? -6.062 1.037 -7.651 1.00 96.94 98 PRO A N 1
ATOM 700 C CA . PRO A 1 98 ? -4.870 1.337 -8.436 1.00 96.94 98 PRO A CA 1
ATOM 701 C C . PRO A 1 98 ? -4.847 2.812 -8.868 1.00 96.94 98 PRO A C 1
ATOM 703 O O . PRO A 1 98 ? -5.891 3.411 -9.136 1.00 96.94 98 PRO A O 1
ATOM 706 N N . GLY A 1 99 ? -3.652 3.397 -8.945 1.00 96.88 99 GLY A N 1
ATOM 707 C CA . GLY A 1 99 ? -3.388 4.728 -9.498 1.00 96.88 99 GLY A CA 1
ATOM 708 C C . GLY A 1 99 ? -2.630 4.673 -10.826 1.00 96.88 99 GLY A C 1
ATOM 709 O O . GLY A 1 99 ? -2.430 3.608 -11.412 1.00 96.88 99 GLY A O 1
ATOM 710 N N . ASN A 1 100 ? -2.198 5.829 -11.335 1.00 97.62 100 ASN A N 1
ATOM 711 C CA . ASN A 1 100 ? -1.498 5.887 -12.620 1.00 97.62 100 ASN A CA 1
ATOM 712 C C . ASN A 1 100 ? -0.117 5.225 -12.577 1.00 97.62 100 ASN A C 1
ATOM 714 O O . ASN A 1 100 ? 0.328 4.713 -13.603 1.00 97.62 100 ASN A O 1
ATOM 718 N N . HIS A 1 101 ? 0.563 5.230 -11.427 1.00 98.06 101 HIS A N 1
ATOM 719 C CA . HIS A 1 101 ? 1.841 4.536 -11.286 1.00 98.06 101 HIS A CA 1
ATOM 720 C C . HIS A 1 101 ? 1.668 3.017 -11.279 1.00 98.06 101 HIS A C 1
ATOM 722 O O . HIS A 1 101 ? 2.523 2.319 -11.811 1.00 98.06 101 HIS A O 1
ATOM 728 N N . ASP A 1 102 ? 0.541 2.503 -10.783 1.00 97.38 102 ASP A N 1
ATOM 729 C CA . ASP A 1 102 ? 0.240 1.067 -10.809 1.00 97.38 102 ASP A CA 1
ATOM 730 C C . ASP A 1 102 ? -0.032 0.570 -12.245 1.00 97.38 102 ASP A C 1
ATOM 732 O O . ASP A 1 102 ? 0.413 -0.511 -12.630 1.00 97.38 102 ASP A O 1
ATOM 736 N N . TYR A 1 103 ? -0.673 1.405 -13.074 1.00 97.44 103 TYR A N 1
ATOM 737 C CA . TYR A 1 103 ? -0.926 1.157 -14.505 1.00 97.44 103 TYR A CA 1
ATOM 738 C C . TYR A 1 103 ? 0.261 1.455 -15.436 1.00 97.44 103 TYR A C 1
ATOM 740 O O . TYR A 1 103 ? 0.128 1.366 -16.658 1.00 97.44 103 TYR A O 1
ATOM 748 N N . ALA A 1 104 ? 1.434 1.805 -14.904 1.00 97.06 104 ALA A N 1
ATOM 749 C CA . ALA A 1 104 ? 2.631 1.963 -15.731 1.00 97.06 104 ALA A CA 1
ATOM 750 C C . ALA A 1 104 ? 3.195 0.609 -16.213 1.00 97.06 104 ALA A C 1
ATOM 752 O O . ALA A 1 104 ? 3.990 0.572 -17.156 1.00 97.06 104 ALA A O 1
ATOM 753 N N . THR A 1 105 ? 2.753 -0.501 -15.610 1.00 92.12 105 THR A N 1
ATOM 754 C CA . THR A 1 105 ? 2.876 -1.853 -16.171 1.00 92.12 105 THR A CA 1
ATOM 755 C C . THR A 1 105 ? 1.577 -2.275 -16.856 1.00 92.12 105 THR A C 1
ATOM 757 O O . THR A 1 105 ? 0.499 -1.778 -16.530 1.00 92.12 105 THR A O 1
ATOM 760 N N . ALA A 1 106 ? 1.688 -3.182 -17.831 1.00 94.31 106 ALA A N 1
ATOM 761 C CA . ALA A 1 106 ? 0.550 -3.648 -18.619 1.00 94.31 106 ALA A CA 1
ATOM 762 C C . ALA A 1 106 ? -0.582 -4.143 -17.700 1.00 94.31 106 ALA A C 1
ATOM 764 O O . ALA A 1 106 ? -0.347 -4.947 -16.794 1.00 94.31 106 ALA A O 1
ATOM 765 N N . GLU A 1 107 ? -1.769 -3.558 -17.892 1.00 95.00 107 GLU A N 1
ATOM 766 C CA . GLU A 1 107 ? -2.998 -3.848 -17.143 1.00 95.00 107 GLU A CA 1
ATOM 767 C C . GLU A 1 107 ? -2.866 -3.771 -15.605 1.00 95.00 107 GLU A C 1
ATOM 769 O O . GLU A 1 107 ? -3.677 -4.353 -14.893 1.00 95.00 107 GLU A O 1
ATOM 774 N N . ALA A 1 108 ? -1.849 -3.076 -15.075 1.00 96.75 108 ALA A N 1
ATOM 775 C CA . ALA A 1 108 ? -1.499 -3.104 -13.652 1.00 96.75 108 ALA A CA 1
ATOM 776 C C . ALA A 1 108 ? -1.379 -4.538 -13.088 1.00 96.75 108 ALA A C 1
ATOM 778 O O . ALA A 1 108 ? -1.735 -4.796 -11.937 1.00 96.75 108 ALA A O 1
ATOM 779 N N . ALA A 1 109 ? -0.872 -5.489 -13.884 1.00 96.81 109 ALA A N 1
ATOM 780 C CA . ALA A 1 109 ? -0.888 -6.916 -13.547 1.00 96.81 109 ALA A CA 1
ATOM 781 C C . ALA A 1 109 ? -0.326 -7.219 -12.147 1.00 96.81 109 ALA A C 1
ATOM 783 O O . ALA A 1 109 ? -0.925 -7.967 -11.381 1.00 96.81 109 ALA A O 1
ATOM 784 N N . ALA A 1 110 ? 0.778 -6.572 -11.760 1.00 96.94 110 ALA A N 1
ATOM 785 C CA . ALA A 1 110 ? 1.381 -6.776 -10.444 1.00 96.94 110 ALA A CA 1
ATOM 786 C C . ALA A 1 110 ? 0.507 -6.272 -9.279 1.00 96.94 110 ALA A C 1
ATOM 788 O O . ALA A 1 110 ? 0.549 -6.864 -8.203 1.00 96.94 110 ALA A O 1
ATOM 789 N N . TYR A 1 111 ? -0.297 -5.222 -9.476 1.00 97.38 111 TYR A N 1
ATOM 790 C CA . TYR A 1 111 ? -1.263 -4.752 -8.480 1.00 97.38 111 TYR A CA 1
ATOM 791 C C . TYR A 1 111 ? -2.359 -5.801 -8.246 1.00 97.38 111 TYR A C 1
ATOM 793 O O . TYR A 1 111 ? -2.613 -6.190 -7.101 1.00 97.38 111 TYR A O 1
ATOM 801 N N . PHE A 1 112 ? -2.965 -6.299 -9.329 1.00 96.88 112 PHE A N 1
ATOM 802 C CA . PHE A 1 112 ? -4.029 -7.303 -9.255 1.00 96.88 112 PHE A CA 1
ATOM 803 C C . PHE A 1 112 ? -3.513 -8.645 -8.727 1.00 96.88 112 PHE A C 1
ATOM 805 O O . PHE A 1 112 ? -4.151 -9.244 -7.861 1.00 96.88 112 PHE A O 1
ATOM 812 N N . ASP A 1 113 ? -2.321 -9.074 -9.145 1.00 96.12 113 ASP A N 1
ATOM 813 C CA . ASP A 1 113 ? -1.663 -10.272 -8.614 1.00 96.12 113 ASP A CA 1
ATOM 814 C C . ASP A 1 113 ? -1.377 -10.144 -7.110 1.00 96.12 113 ASP A C 1
ATOM 816 O O . ASP A 1 113 ? -1.557 -11.099 -6.350 1.00 96.12 113 ASP A O 1
ATOM 820 N N . PHE A 1 114 ? -0.933 -8.965 -6.658 1.00 95.88 114 PHE A N 1
ATOM 821 C CA . PHE A 1 114 ? -0.550 -8.748 -5.265 1.00 95.88 114 PHE A CA 1
ATOM 822 C C . PHE A 1 114 ? -1.758 -8.669 -4.323 1.00 95.88 114 PHE A C 1
ATOM 824 O O . PHE A 1 114 ? -1.745 -9.279 -3.249 1.00 95.88 114 PHE A O 1
ATOM 831 N N . PHE A 1 115 ? -2.803 -7.922 -4.692 1.00 95.31 115 PHE A N 1
ATOM 832 C CA . PHE A 1 115 ? -3.981 -7.732 -3.836 1.00 95.31 115 PHE A CA 1
ATOM 833 C C . PHE A 1 115 ? -5.090 -8.767 -4.065 1.00 95.31 115 PHE A C 1
ATOM 835 O O . PHE A 1 115 ? -5.941 -8.944 -3.185 1.00 95.31 115 PHE A O 1
ATOM 842 N N . GLY A 1 116 ?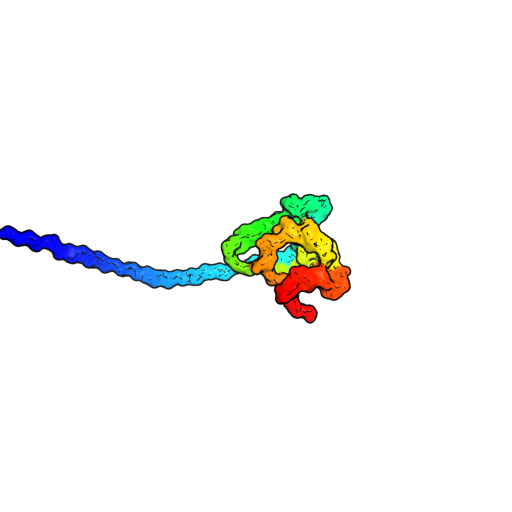 -5.082 -9.479 -5.194 1.00 94.56 116 GLY A N 1
ATOM 843 C CA . GLY A 1 116 ? -6.064 -10.505 -5.533 1.00 94.56 116 GLY A CA 1
ATOM 844 C C . GLY A 1 116 ? -7.495 -9.994 -5.381 1.00 94.56 116 GLY A C 1
ATOM 845 O O . GLY A 1 116 ? -7.843 -8.918 -5.851 1.00 94.56 116 GLY A O 1
ATOM 846 N N . ALA A 1 117 ? -8.328 -10.725 -4.636 1.00 92.19 117 ALA A N 1
ATOM 847 C CA . ALA A 1 117 ? -9.724 -10.343 -4.405 1.00 92.19 117 ALA A CA 1
ATOM 848 C C . ALA A 1 117 ? -9.912 -8.970 -3.721 1.00 92.19 117 ALA A C 1
ATOM 850 O O . ALA A 1 117 ? -11.003 -8.407 -3.787 1.00 92.19 117 ALA A O 1
ATOM 851 N N . ASN A 1 118 ? -8.879 -8.428 -3.063 1.00 92.44 118 ASN A N 1
ATOM 852 C CA . ASN A 1 118 ? -8.940 -7.099 -2.455 1.00 92.44 118 ASN A CA 1
ATOM 853 C C . ASN A 1 118 ? -8.673 -5.967 -3.458 1.00 92.44 118 ASN A C 1
ATOM 855 O O . ASN A 1 118 ? -8.928 -4.822 -3.109 1.00 92.44 118 ASN A O 1
ATOM 859 N N . ALA A 1 119 ? -8.176 -6.256 -4.665 1.00 94.19 119 ALA A N 1
ATOM 860 C CA . ALA A 1 119 ? -7.847 -5.258 -5.689 1.00 94.19 119 ALA A CA 1
ATOM 861 C C . ALA A 1 119 ? -9.073 -4.476 -6.207 1.00 94.19 119 ALA A C 1
ATOM 863 O O . ALA A 1 119 ? -8.935 -3.401 -6.782 1.00 94.19 119 ALA A O 1
ATOM 864 N N . GLY A 1 120 ? -10.282 -4.999 -5.980 1.00 83.75 120 GLY A N 1
ATOM 865 C CA . GLY A 1 120 ? -11.489 -4.498 -6.633 1.00 83.75 120 GLY A CA 1
ATOM 866 C C . GLY A 1 120 ? -11.611 -5.018 -8.071 1.00 83.75 120 GLY A C 1
ATOM 867 O O . GLY A 1 120 ? -10.809 -5.852 -8.483 1.00 83.75 120 GLY A O 1
ATOM 868 N N . PRO A 1 121 ? -12.662 -4.614 -8.801 1.00 77.62 121 PRO A N 1
ATOM 869 C CA . PRO A 1 121 ? -12.851 -5.021 -10.187 1.00 77.62 121 PRO A CA 1
ATOM 870 C C . PRO A 1 121 ? -11.841 -4.343 -11.118 1.00 77.62 121 PRO A C 1
ATOM 872 O O . PRO A 1 121 ? -11.516 -3.169 -10.928 1.00 77.62 121 PRO A O 1
ATOM 875 N N . ASP A 1 122 ? -11.426 -5.097 -12.128 1.00 61.59 122 ASP A N 1
ATOM 876 C CA . ASP A 1 122 ? -10.614 -4.675 -13.272 1.00 61.59 122 ASP A CA 1
ATOM 877 C C . ASP A 1 122 ? -11.361 -3.686 -14.193 1.00 61.59 122 ASP A C 1
ATOM 879 O O . ASP A 1 122 ? -12.580 -3.886 -14.442 1.00 61.59 122 ASP A O 1
#

Solvent-accessible surface area (backbone atoms only — not comparable to full-atom values): 7084 Å² total; per-residue (Å²): 143,81,89,87,83,79,80,79,85,72,73,78,80,77,71,74,82,71,76,78,74,77,78,81,87,39,74,41,78,57,54,73,43,18,41,31,87,94,44,63,28,83,77,15,64,24,25,54,52,33,51,49,50,50,62,71,41,58,97,54,57,43,31,41,26,80,10,23,60,25,46,85,35,22,47,60,64,28,43,65,64,21,27,46,72,32,42,42,90,48,50,95,37,50,45,49,41,79,26,74,30,19,53,63,32,77,90,19,48,42,52,44,68,72,45,43,90,53,35,61,86,133

=== Feature glossary ===
The record interleaves many kinds of information about one protein. Here is each kind framed as the question it answers.

Q: What are the backbone torsion angles?
A: φ (phi) and ψ (psi) are the two rotatable backbone dihedrals per residue: φ is the C(i-1)–N–Cα–C torsion, ψ is the N–Cα–C–N(i+1) torsion, both in degrees on (−180°, 180°]. α-helical residues cluster near (−60°, −45°); β-strand residues near (−120°, +130°). A Ramachandran plot is simply a scatter of (φ, ψ) for every residue.

Q: What is the amino-acid chain?
A: This is the polypeptide sequence — one letter per residue, N-terminus first. Length ranges from a few dozen residues for small domains to over a thousand for large multi-domain proteins.

Q: How mobile is each atom in the crystal?
A: For experimental (PDB) structures, the B-factor (temperature factor) quantifies the positional spread of each atom in the crystal — a combination of thermal vibration and static disorder — in units of Å². High B-factors mark flexible loops or poorly resolved regions; low B-factors mark the rigid, well-ordered core.

Q: Are the domains correctly placed relative to each other?
A: Predicted Aligned Error (PAE) is an AlphaFold confidence matrix: entry (i, j) is the expected error in the position of residue j, in ångströms, when the prediction is superimposed on the true structure at residue i. Low PAE within a block of residues means that block is internally rigid and well-predicted; high PAE between two blocks means their relative placement is uncertain even if each block individually is confident.

Q: How 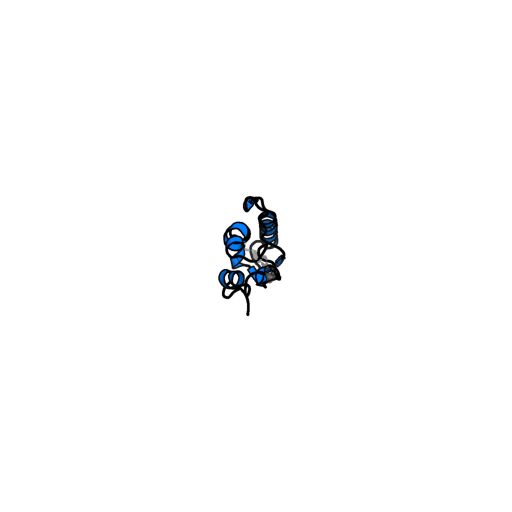confident is the AlphaFold model at each residue?
A: pLDDT is the predicted lDDT-Cα score: AlphaFold's confidence that the local environment of each residue (all inter-atomic distances within 15 Å) is correctly placed. It is a per-residue number between 0 and 100, with higher meaning more reliable.

Q: What family and function is it annotated with?
A: Functional annotations link the protein to curated databases. InterPro entries identify conserved domains and families by matching the sequence against member-database signatures (Pfam, PROSITE, CDD, …). Gene Ontology (GO) terms describe molecular function, biological process, and cellular component in a controlled vocabulary. CATH places the structure in a hierarchical fold classification (Class/Architecture/Topology/Homologous-superfamily). The organism is the source species.

Q: How big and how compact is the whole molecule?
A: Three whole-structure scalars: the radius of gyration (RMS distance of Cα from centroid, in Å), the count of Cα–Cα contacts (pairs closer than 8 Å and separated by more than four residues in sequence — i.e. tertiary, not local, contacts), and the bounding-box dimensions. Together they di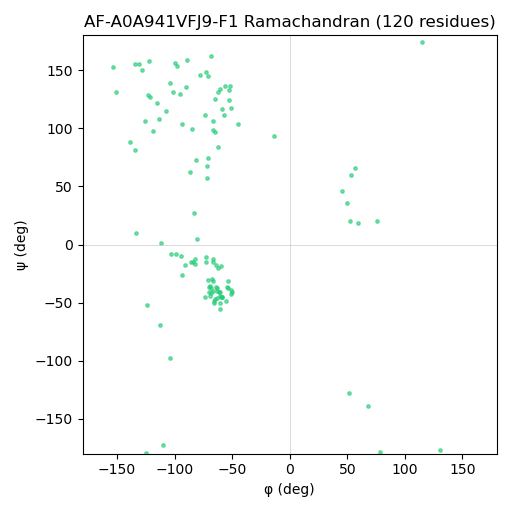stinguish compact globular folds from extended fibres or disordered chains.

Q: What known structures does this most resemble?
A: The Foldseek neighbor list gives the closest experimentally determined structures in the PDB, ranked by structural alignment. TM-score near 1 means near-identical fold; near 0.3 means only rough topology match. This is how one finds what a novel AlphaFold prediction most resembles in the solved-structure universe.

Q: Which residues are buried vs exposed?
A: SASA measures how much of the protein is reachable by solvent. It is computed by rolling a water-sized probe over the atomic surface and summing the exposed area (Å²). Per-residue SASA distinguishes core (buried, low SASA) from surface (exposed, high SASA) residues; total SASA is a whole-molecule size measure.

Q: Which residues are in helices, strands, or loops?
A: Eight-state secondary structure (DSSP): H is the canonical α-helix, G the tighter 3₁₀-helix, I the wider π-helix; E/B are β-structure, T and S are turns and bends, and '-' is everything else. DSSP derives these from the pattern of main-chain N–H···O=C hydrogen bonds, not from the sequence.

Q: Where is each backbone atom in 3D?
A: Structure coordinates are given as an mmCIF _atom_site loop: one row per atom with element, residue name, chain id, sequence number, and x/y/z position in Å. Only the four main-chain atoms per residue are included here; side chains are omitted to keep the record compact.

Q: What if only a Cα trace is available?
A: Three-state secondary structure (P-SEA) collapses the eight DSSP classes into helix (a), strand (b), and coil (c). P-SEA assigns these from Cα geometry alone — distances and angles — without requiring backbone oxygens, so it works on any Cα trace.

Q: What do the rendered images show?
A: The six renders are orthographic views along the three Cartesian axes in both directions. Representation (cartoon, sticks, or surface) and color scheme (sequence-rainbow or by-chain) vary across proteins so the training set covers all the common visualization conventions.

Q: What does the local fold look like, residue by residue?
A: Foldseek's 3Di representation compresses backbone geometry into a per-residue letter drawn from a learned twenty-state alphabet. It captures the tertiary interaction pattern around each residue — which residues are packed against it in space, regardless of where they are in sequence.

Q: What do the diagnostic plots show?
A: The contact map is a binary N×N matrix image: pixel (i, j) is dark where Cα_i and Cα_j are within 8 Å and |i−j|>4. Because the |i−j|>4 filter removes local helical contacts, off-diagonal stripes parallel to the main diagonal indicate parallel β-sheets; stripes perpendicular to it indicate antiparallel β-sheets. The Ramachandran plot scatters every residue's (φ, ψ) pair against the sterically allowed regions. The PAE heatmap renders the predicted-aligned-error matrix.